Protein AF-A0A077LR20-F1 (afdb_monomer)

Foldseek 3Di:
DDDPVNVVVVVVVVVVVVVVVVPPDPPDQQADQAAPPPRDGADPVCCVVDPNHNHHPVVVVVCVVVPVPPPD

Mean predicted aligned error: 8.23 Å

Structure (mmCIF, N/CA/C/O backbone):
data_AF-A0A077LR20-F1
#
_entry.id   AF-A0A077LR20-F1
#
loop_
_atom_site.group_PDB
_atom_site.id
_atom_site.type_symbol
_atom_site.label_atom_id
_atom_site.label_alt_id
_atom_site.label_comp_id
_atom_site.label_asym_id
_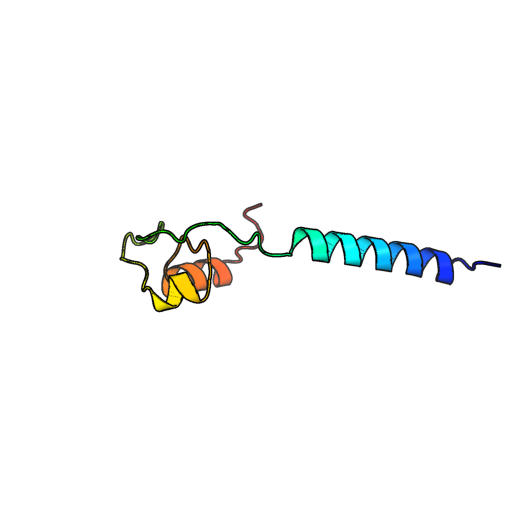atom_site.label_entity_id
_atom_site.label_seq_id
_atom_site.pdbx_PDB_ins_code
_atom_site.Cartn_x
_atom_site.Cartn_y
_atom_site.Cartn_z
_atom_site.occupancy
_atom_site.B_iso_or_equiv
_atom_site.auth_seq_id
_atom_site.auth_comp_id
_atom_site.auth_asym_id
_atom_site.auth_atom_id
_atom_site.pdbx_PDB_model_num
ATOM 1 N N . MET A 1 1 ? 33.811 -1.425 -24.193 1.00 71.75 1 MET A N 1
ATOM 2 C CA . MET A 1 1 ? 32.800 -0.879 -25.124 1.00 71.75 1 MET A CA 1
ATOM 3 C C . MET A 1 1 ? 31.469 -1.382 -24.616 1.00 71.75 1 MET A C 1
ATOM 5 O O . MET A 1 1 ? 31.396 -2.577 -24.382 1.00 71.75 1 MET A O 1
ATOM 9 N N . ALA A 1 2 ? 30.507 -0.500 -24.349 1.00 72.06 2 ALA A N 1
ATOM 10 C CA . ALA A 1 2 ? 29.202 -0.924 -23.852 1.00 72.06 2 ALA A CA 1
ATOM 11 C C . ALA A 1 2 ? 28.377 -1.518 -25.006 1.00 72.06 2 ALA A C 1
ATOM 13 O O . ALA A 1 2 ? 28.203 -0.862 -26.035 1.00 72.06 2 ALA A O 1
ATOM 14 N N . ASP A 1 3 ? 27.924 -2.755 -24.837 1.00 85.88 3 ASP A N 1
ATOM 15 C CA . ASP A 1 3 ? 26.984 -3.458 -25.711 1.00 85.88 3 ASP A CA 1
ATOM 16 C C . ASP A 1 3 ? 25.560 -2.894 -25.506 1.00 85.88 3 ASP A C 1
ATOM 18 O O . ASP A 1 3 ? 25.243 -2.229 -24.515 1.00 85.88 3 ASP A O 1
ATOM 22 N N . ASN A 1 4 ? 24.663 -3.188 -26.441 1.00 89.62 4 ASN A N 1
ATOM 23 C CA . ASN A 1 4 ? 23.221 -3.089 -26.244 1.00 89.62 4 ASN A CA 1
ATOM 24 C C . ASN A 1 4 ? 22.751 -3.760 -24.938 1.00 89.62 4 ASN A C 1
ATOM 26 O O . ASN A 1 4 ? 21.826 -3.251 -24.306 1.00 89.62 4 ASN A O 1
ATOM 30 N N . ALA A 1 5 ? 23.376 -4.867 -24.528 1.00 91.25 5 ALA A N 1
ATOM 31 C CA . ALA A 1 5 ? 23.118 -5.554 -23.266 1.00 91.25 5 ALA A CA 1
ATOM 32 C C . ALA A 1 5 ? 23.453 -4.677 -22.048 1.00 91.25 5 ALA A C 1
ATOM 34 O O . ALA A 1 5 ? 22.607 -4.527 -21.167 1.00 91.25 5 ALA A O 1
ATOM 35 N N . ASP A 1 6 ? 24.626 -4.036 -22.039 1.00 92.69 6 ASP A N 1
ATOM 36 C CA . ASP A 1 6 ? 25.043 -3.142 -20.950 1.00 92.69 6 ASP A CA 1
ATOM 37 C C . ASP A 1 6 ? 24.062 -1.966 -20.823 1.00 92.69 6 ASP A C 1
ATOM 39 O O . A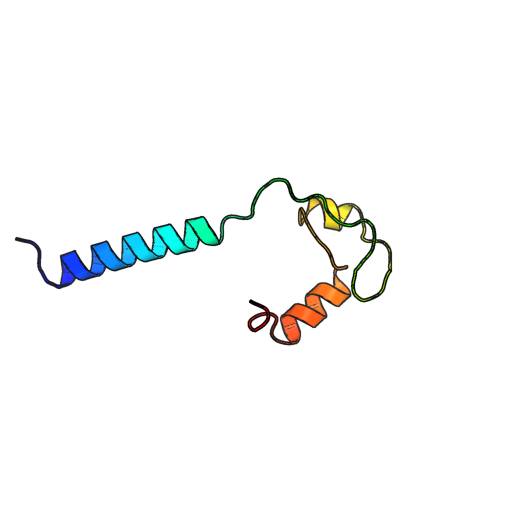SP A 1 6 ? 23.523 -1.690 -19.753 1.00 92.69 6 ASP A O 1
ATOM 43 N N . ARG A 1 7 ? 23.706 -1.352 -21.960 1.00 91.50 7 ARG A N 1
ATOM 44 C CA . ARG A 1 7 ? 22.742 -0.242 -22.005 1.00 91.50 7 ARG A CA 1
ATOM 45 C C . ARG A 1 7 ? 21.330 -0.652 -21.570 1.00 91.50 7 ARG A C 1
ATOM 47 O O . ARG A 1 7 ? 20.600 0.156 -20.991 1.00 91.50 7 ARG A O 1
ATOM 54 N N . ALA A 1 8 ? 20.904 -1.870 -21.898 1.00 94.19 8 ALA A N 1
ATOM 55 C CA . ALA A 1 8 ? 19.608 -2.392 -21.476 1.00 94.19 8 ALA A CA 1
ATOM 56 C C . ALA A 1 8 ? 19.567 -2.612 -19.959 1.00 94.19 8 ALA A C 1
ATOM 58 O O . ALA A 1 8 ? 18.544 -2.316 -19.335 1.00 94.19 8 ALA A O 1
ATOM 59 N N . ASN A 1 9 ? 20.672 -3.083 -19.376 1.00 93.81 9 ASN A N 1
ATOM 60 C CA . ASN A 1 9 ? 20.773 -3.318 -17.943 1.00 93.81 9 ASN A CA 1
ATOM 61 C C . ASN A 1 9 ? 20.725 -2.004 -17.154 1.00 93.81 9 ASN A C 1
ATOM 63 O O . ASN A 1 9 ? 19.874 -1.874 -16.275 1.00 93.81 9 ASN A O 1
ATOM 67 N N . ASP A 1 10 ? 21.493 -0.992 -17.571 1.00 94.38 10 ASP A N 1
ATOM 68 C CA . ASP A 1 10 ? 21.483 0.344 -16.957 1.00 94.38 10 ASP A CA 1
ATOM 69 C C . ASP A 1 10 ? 20.064 0.945 -16.901 1.00 94.38 10 ASP A C 1
ATOM 71 O O . ASP A 1 10 ? 19.632 1.531 -15.903 1.00 94.38 10 ASP A O 1
ATOM 75 N N . LEU A 1 11 ? 19.294 0.783 -17.986 1.00 95.56 11 LEU A N 1
ATOM 76 C CA . LEU A 1 11 ? 17.916 1.271 -18.060 1.00 95.56 11 LEU A CA 1
ATOM 77 C C . LEU A 1 11 ? 16.985 0.513 -17.106 1.00 95.56 11 LEU A C 1
ATOM 79 O O . LEU A 1 11 ? 16.064 1.103 -16.532 1.00 95.56 11 LEU A O 1
ATOM 83 N N . LEU A 1 12 ? 17.190 -0.795 -16.967 1.00 95.75 12 LEU A N 1
ATOM 84 C CA . LEU A 1 12 ? 16.391 -1.647 -16.096 1.00 95.75 12 LEU A CA 1
ATOM 85 C C . LEU A 1 12 ? 16.680 -1.330 -14.628 1.00 95.75 12 LEU A C 1
ATOM 87 O O . LEU A 1 12 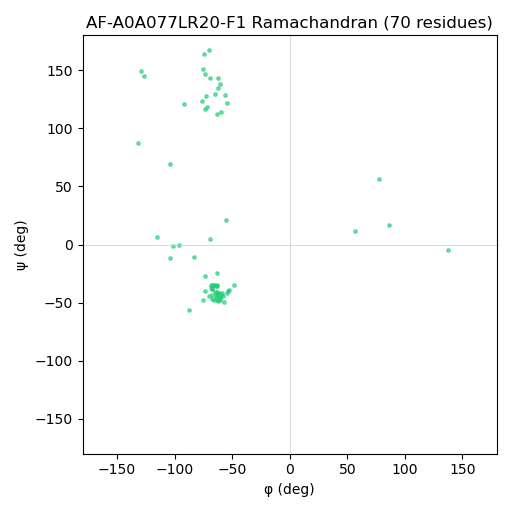? 15.734 -1.141 -13.862 1.00 95.75 12 LEU A O 1
ATOM 91 N N . GLU A 1 13 ? 17.953 -1.179 -14.267 1.00 95.19 13 GLU A N 1
ATOM 92 C CA . GLU A 1 13 ? 18.394 -0.759 -12.936 1.00 95.19 13 GLU A CA 1
ATOM 93 C C . GLU A 1 13 ? 17.785 0.592 -12.565 1.00 95.19 13 GLU A C 1
ATOM 95 O O . GLU A 1 13 ? 17.127 0.713 -11.532 1.00 95.19 13 GLU A O 1
ATOM 100 N N . TRP A 1 14 ? 17.875 1.582 -13.457 1.00 95.25 14 TRP A N 1
ATOM 101 C CA . TRP A 1 14 ? 17.274 2.894 -13.228 1.00 95.25 14 TRP A CA 1
ATOM 102 C C . TRP A 1 14 ? 15.753 2.829 -13.020 1.00 95.25 14 TRP A C 1
ATOM 104 O O . TRP A 1 14 ? 15.220 3.459 -12.100 1.00 95.25 14 TRP A O 1
ATOM 114 N N . ARG A 1 15 ? 15.037 2.042 -13.836 1.00 95.00 15 ARG A N 1
ATOM 115 C CA . ARG A 1 15 ? 13.582 1.852 -13.689 1.00 95.00 15 ARG A CA 1
ATOM 116 C C . ARG A 1 15 ? 13.223 1.153 -12.382 1.00 95.00 15 ARG A C 1
ATOM 118 O O . ARG A 1 15 ? 12.249 1.545 -11.737 1.00 95.00 15 ARG A O 1
ATOM 125 N N . LEU A 1 16 ? 13.995 0.143 -11.989 1.00 94.62 16 LEU A N 1
ATOM 126 C CA . LEU A 1 16 ? 13.809 -0.569 -10.729 1.00 94.62 16 LEU A CA 1
ATOM 127 C C . LEU A 1 16 ? 13.962 0.399 -9.550 1.00 94.62 16 LEU A C 1
ATOM 129 O O . LEU A 1 16 ? 13.094 0.461 -8.679 1.00 94.62 16 LEU A O 1
ATOM 133 N N . ASP A 1 17 ? 15.016 1.213 -9.567 1.00 93.94 17 ASP A N 1
ATOM 134 C CA . ASP A 1 17 ? 15.297 2.219 -8.546 1.00 93.94 17 ASP A CA 1
ATOM 135 C C . ASP A 1 17 ? 14.143 3.219 -8.392 1.00 93.94 17 ASP A C 1
ATOM 137 O O . ASP A 1 17 ? 13.716 3.544 -7.279 1.00 93.94 17 ASP A O 1
ATOM 141 N N . GLN A 1 18 ? 13.596 3.695 -9.513 1.00 92.00 18 GLN A N 1
ATOM 142 C CA . GLN A 1 18 ? 12.443 4.593 -9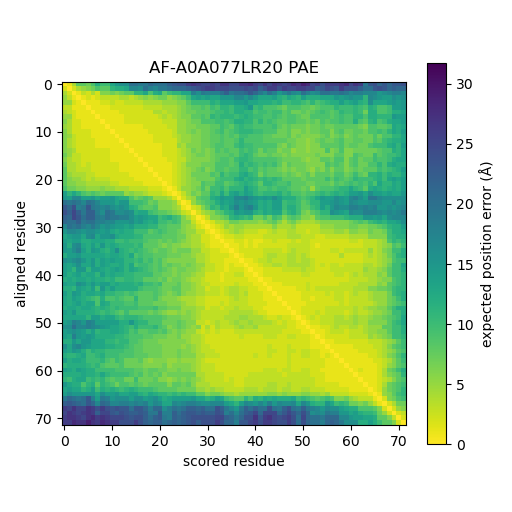.514 1.00 92.00 18 GLN A CA 1
ATOM 143 C C . GLN A 1 18 ? 11.183 3.935 -8.951 1.00 92.00 18 GLN A C 1
ATOM 145 O O . GLN A 1 18 ? 10.506 4.539 -8.115 1.00 92.00 18 GLN A O 1
ATOM 150 N N . ALA A 1 19 ? 10.881 2.702 -9.361 1.00 89.56 19 ALA A N 1
ATOM 151 C CA . ALA A 1 19 ? 9.728 1.966 -8.853 1.00 89.56 19 ALA A CA 1
ATOM 152 C C . ALA A 1 19 ? 9.846 1.734 -7.339 1.00 89.56 19 ALA A C 1
ATOM 154 O O . ALA A 1 19 ? 8.904 1.999 -6.593 1.00 89.56 19 ALA A O 1
ATOM 155 N N . LEU A 1 20 ? 11.022 1.326 -6.856 1.00 90.06 20 LEU A N 1
ATOM 156 C CA . LEU A 1 20 ? 11.280 1.142 -5.428 1.00 90.06 20 LEU A CA 1
ATOM 157 C C . LEU A 1 20 ? 11.113 2.449 -4.647 1.00 90.06 20 LEU A C 1
ATOM 159 O O . LEU A 1 20 ? 10.512 2.449 -3.572 1.00 90.06 20 LEU A O 1
ATOM 163 N N . LYS A 1 21 ? 11.589 3.578 -5.186 1.00 86.94 21 LYS A N 1
ATOM 164 C CA . LYS A 1 21 ? 11.395 4.902 -4.574 1.00 86.94 21 LYS A CA 1
ATOM 165 C C . LYS A 1 21 ? 9.919 5.295 -4.511 1.00 86.94 21 LYS A C 1
ATOM 167 O O . LYS A 1 21 ? 9.488 5.792 -3.475 1.00 86.94 21 LYS A O 1
ATOM 172 N N . ALA A 1 22 ? 9.146 5.036 -5.565 1.00 82.50 22 ALA A N 1
ATOM 173 C CA . ALA A 1 22 ? 7.711 5.322 -5.601 1.00 82.50 22 ALA A CA 1
ATOM 174 C C . ALA A 1 22 ? 6.904 4.430 -4.641 1.00 82.50 22 ALA A C 1
ATOM 176 O O . ALA A 1 22 ? 5.951 4.892 -4.014 1.00 82.50 22 ALA A O 1
ATOM 177 N N . HIS A 1 23 ? 7.300 3.162 -4.497 1.00 76.94 23 HIS A N 1
ATOM 178 C CA . HIS A 1 23 ? 6.630 2.192 -3.631 1.00 76.94 23 HIS A CA 1
ATOM 179 C C . HIS A 1 23 ? 7.054 2.257 -2.162 1.00 76.94 23 HIS A C 1
ATOM 181 O O . HIS A 1 23 ? 6.398 1.639 -1.321 1.00 76.94 23 HIS A O 1
ATOM 187 N N . ARG A 1 24 ? 8.113 3.000 -1.813 1.00 74.81 24 ARG A N 1
ATOM 188 C CA . ARG A 1 24 ? 8.463 3.237 -0.408 1.00 74.81 24 ARG A CA 1
ATOM 189 C C . ARG A 1 24 ? 7.304 3.944 0.292 1.00 74.81 24 ARG A C 1
ATOM 191 O O . ARG A 1 24 ? 6.975 5.095 0.006 1.00 74.81 24 ARG A O 1
ATOM 198 N N . SER A 1 25 ? 6.691 3.240 1.238 1.00 63.81 25 SER A N 1
ATOM 199 C CA . SER A 1 25 ? 5.599 3.737 2.068 1.00 63.81 25 SER A CA 1
ATOM 200 C C . SER A 1 25 ? 6.030 5.036 2.748 1.00 63.81 25 SER A C 1
ATOM 202 O O . SER A 1 25 ? 7.013 5.039 3.484 1.00 63.81 25 SER A O 1
ATOM 204 N N . ARG A 1 26 ? 5.300 6.138 2.531 1.00 64.44 26 ARG A N 1
ATOM 205 C CA . ARG A 1 26 ? 5.570 7.418 3.207 1.00 64.44 26 ARG A CA 1
ATOM 206 C C . ARG A 1 26 ? 5.375 7.246 4.721 1.00 64.44 26 ARG A C 1
ATOM 208 O O . ARG A 1 26 ? 4.234 7.053 5.156 1.00 64.44 26 ARG A O 1
ATOM 215 N N . PRO A 1 27 ? 6.436 7.321 5.544 1.00 55.69 27 PRO A N 1
ATOM 216 C CA . PRO A 1 27 ? 6.285 7.260 6.988 1.00 55.69 27 PRO A CA 1
ATOM 217 C C . PRO A 1 27 ? 5.655 8.578 7.453 1.00 55.69 27 PRO A C 1
ATOM 219 O O . PRO A 1 27 ? 6.216 9.644 7.230 1.00 55.69 27 PRO A O 1
ATOM 222 N N . GLY A 1 28 ? 4.467 8.523 8.059 1.00 62.53 28 GLY A N 1
ATOM 223 C CA . GLY A 1 28 ? 3.852 9.704 8.686 1.00 62.53 28 GLY A CA 1
ATOM 224 C C . GLY A 1 28 ? 2.357 9.895 8.450 1.00 62.53 28 GLY A C 1
ATOM 225 O O . GLY A 1 28 ? 1.771 10.798 9.037 1.00 62.53 28 GLY A O 1
ATOM 226 N N . CYS A 1 29 ? 1.699 9.063 7.639 1.00 68.38 29 CYS A N 1
ATOM 227 C CA . CYS A 1 29 ? 0.242 9.140 7.550 1.00 68.38 29 CYS A CA 1
ATOM 228 C C . CYS A 1 29 ? -0.379 8.550 8.827 1.00 68.38 29 CYS A C 1
ATOM 230 O O . CYS A 1 29 ? -0.194 7.367 9.119 1.00 68.38 29 CYS A O 1
ATOM 232 N N . ALA A 1 30 ? -1.089 9.376 9.599 1.00 77.94 30 ALA A N 1
ATOM 233 C CA . ALA A 1 30 ? -1.865 8.908 10.739 1.00 77.94 30 ALA A CA 1
ATOM 234 C C . ALA A 1 30 ? -2.970 7.954 10.259 1.00 77.94 30 ALA A C 1
ATOM 236 O O . ALA A 1 30 ? -3.657 8.212 9.267 1.00 77.94 30 ALA A O 1
ATOM 237 N N . SER A 1 31 ? -3.127 6.834 10.957 1.00 82.38 31 SER A N 1
ATO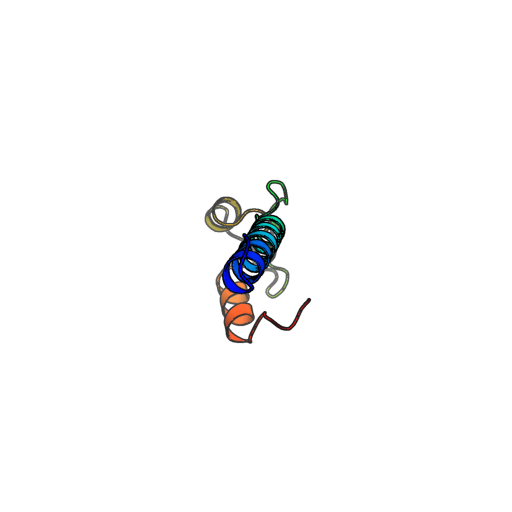M 238 C CA . SER A 1 31 ? -4.203 5.879 10.696 1.00 82.38 31 SER A CA 1
ATOM 239 C C . SER A 1 31 ? -5.553 6.483 11.086 1.00 82.38 31 SER A C 1
ATOM 241 O O . SER A 1 31 ? -5.650 7.209 12.074 1.00 82.38 31 SER A O 1
ATOM 243 N N . GLN A 1 32 ? -6.609 6.191 10.324 1.00 85.31 32 GLN A N 1
ATOM 244 C CA . GLN A 1 32 ? -7.948 6.636 10.702 1.00 85.31 32 GLN A CA 1
ATOM 245 C C . GLN A 1 32 ? -8.482 5.814 11.877 1.00 85.31 32 GLN A C 1
ATOM 247 O O . GLN A 1 32 ? -8.225 4.615 11.985 1.00 85.31 32 GLN A O 1
ATOM 252 N N . GLN A 1 33 ? -9.268 6.461 12.738 1.00 89.12 33 GLN A N 1
ATOM 253 C CA . GLN A 1 33 ? -9.931 5.798 13.864 1.00 89.12 33 GLN A CA 1
ATOM 254 C C . GLN A 1 33 ? -11.116 4.934 13.408 1.00 89.12 33 GLN A C 1
ATOM 256 O O . GLN A 1 33 ? -11.441 3.939 14.051 1.00 89.12 33 GLN A O 1
ATOM 261 N N . TYR A 1 34 ? -11.737 5.279 12.276 1.00 91.31 34 TYR A N 1
ATOM 262 C CA . TYR A 1 34 ? -12.907 4.597 11.728 1.00 91.31 34 TYR A CA 1
ATOM 263 C C . TYR A 1 34 ? -12.671 4.180 10.277 1.00 91.31 34 TYR A C 1
ATOM 265 O O . TYR A 1 34 ? -12.011 4.870 9.506 1.00 91.31 34 TYR A O 1
ATOM 273 N N . CYS A 1 35 ? -13.226 3.032 9.897 1.00 92.62 35 CYS A N 1
ATOM 274 C CA . CYS A 1 35 ? -13.143 2.509 8.542 1.00 92.62 35 CYS A CA 1
ATOM 275 C C . CYS A 1 35 ? -14.023 3.317 7.583 1.00 92.62 35 CYS A C 1
ATOM 277 O O . CYS A 1 35 ? -15.231 3.394 7.785 1.00 92.62 35 CYS A O 1
ATOM 279 N N . CYS A 1 36 ? -13.470 3.794 6.467 1.00 90.00 36 CYS A N 1
ATOM 280 C CA . CYS A 1 36 ? -14.231 4.571 5.481 1.00 90.00 36 CYS A CA 1
ATOM 281 C C . CYS A 1 36 ? -15.378 3.793 4.801 1.00 90.00 36 CYS A C 1
ATOM 283 O O . CYS A 1 36 ? -16.338 4.400 4.346 1.00 90.00 36 CYS A O 1
ATOM 285 N N . THR A 1 37 ? -15.305 2.458 4.745 1.00 90.88 37 THR A N 1
ATOM 286 C CA . THR A 1 37 ? -16.341 1.615 4.119 1.00 90.88 37 THR A CA 1
ATOM 287 C C . THR A 1 37 ? -17.462 1.225 5.084 1.00 90.88 37 THR A C 1
ATOM 289 O O . THR A 1 37 ? -18.628 1.482 4.815 1.00 90.88 37 THR A O 1
ATOM 292 N N . CYS A 1 38 ? -17.133 0.591 6.215 1.00 93.31 38 CYS A N 1
ATOM 293 C CA . CYS A 1 38 ? -18.140 0.071 7.147 1.00 93.31 38 CYS A CA 1
ATOM 294 C C . CYS A 1 38 ? -18.365 0.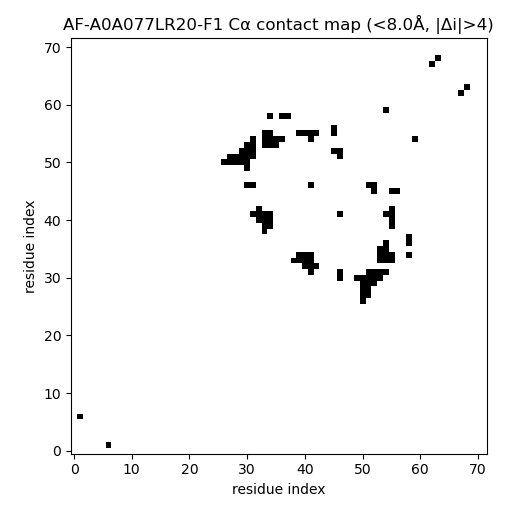944 8.389 1.00 93.31 38 CYS A C 1
ATOM 296 O O . CYS A 1 38 ? -19.178 0.576 9.231 1.00 93.31 38 CYS A O 1
ATOM 298 N N . ARG A 1 39 ? -17.637 2.062 8.537 1.00 92.50 39 ARG A N 1
ATOM 299 C CA . ARG A 1 39 ? -17.692 2.994 9.684 1.00 92.50 39 ARG A CA 1
ATOM 300 C C . ARG A 1 39 ? -17.426 2.367 11.059 1.00 92.50 39 ARG A C 1
ATOM 302 O O . ARG A 1 39 ? -17.605 3.019 12.079 1.00 92.50 39 ARG A O 1
ATOM 309 N N 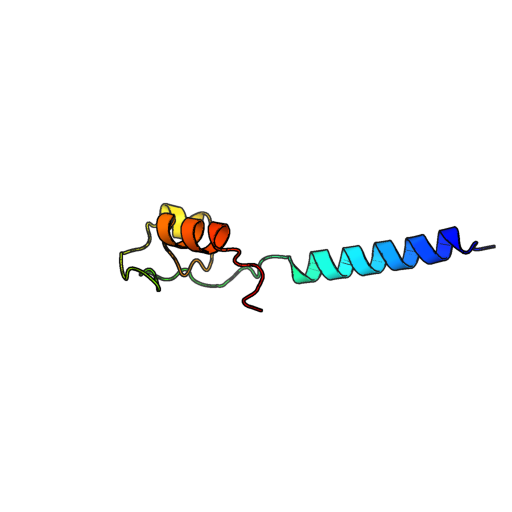. LYS A 1 40 ? -16.940 1.124 11.102 1.00 92.56 40 LYS A N 1
ATOM 310 C CA . LYS A 1 40 ? -16.496 0.462 12.335 1.00 92.56 40 LYS A CA 1
ATOM 311 C C . LYS A 1 40 ? -15.141 1.006 12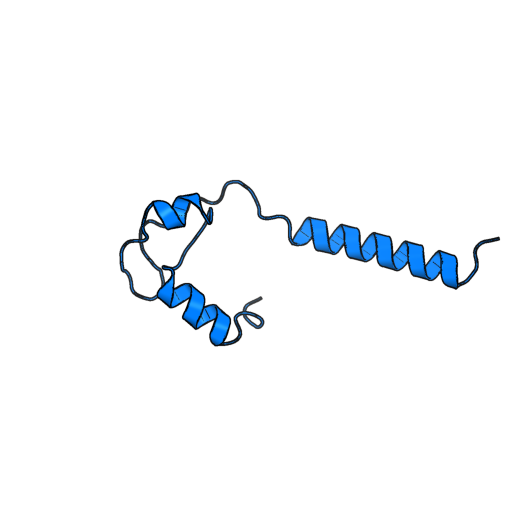.779 1.00 92.56 40 LYS A C 1
ATOM 313 O O . LYS A 1 40 ? -14.329 1.403 11.939 1.00 92.56 40 LYS A O 1
ATOM 318 N N . TRP A 1 41 ? -14.895 0.977 14.084 1.00 91.06 41 TRP A N 1
ATOM 319 C CA . TRP A 1 41 ? -13.608 1.356 14.659 1.00 91.06 41 TRP A CA 1
ATOM 320 C C . TRP A 1 41 ? -12.474 0.465 14.128 1.00 91.06 41 TRP A C 1
ATOM 322 O O . TRP A 1 41 ? -12.643 -0.747 13.962 1.00 91.06 41 TRP A O 1
ATOM 332 N N . ILE A 1 42 ? -11.327 1.072 13.821 1.00 91.75 42 ILE A N 1
ATOM 333 C CA . ILE A 1 42 ? -10.137 0.360 13.352 1.00 91.75 42 ILE A CA 1
ATOM 334 C C . ILE A 1 42 ? -9.271 -0.001 14.564 1.00 91.75 42 ILE A C 1
ATOM 336 O O . ILE A 1 42 ? -8.794 0.907 15.248 1.00 91.75 42 ILE A O 1
ATOM 340 N N . PRO A 1 43 ? -8.991 -1.296 14.802 1.00 90.00 43 PRO A N 1
ATOM 341 C CA . PRO A 1 43 ? -8.230 -1.717 15.967 1.00 90.00 43 PRO A CA 1
ATOM 342 C C . PRO A 1 43 ? -6.810 -1.162 15.987 1.00 90.00 43 PRO A C 1
ATOM 344 O O . PRO A 1 43 ? -6.146 -1.114 14.952 1.00 90.00 43 PRO A O 1
ATOM 347 N N . MET A 1 44 ? -6.316 -0.811 17.177 1.00 88.38 44 MET A N 1
ATOM 348 C CA . MET A 1 44 ? -4.959 -0.275 17.369 1.00 88.38 44 MET A CA 1
ATOM 349 C C . MET A 1 44 ? -3.879 -1.180 16.769 1.00 88.38 44 MET A C 1
ATOM 351 O O . MET A 1 44 ? -2.975 -0.687 16.101 1.00 88.38 44 MET A O 1
ATOM 355 N N . ALA A 1 45 ? -4.024 -2.504 16.901 1.00 89.88 45 ALA A N 1
ATOM 356 C CA . ALA A 1 45 ? -3.126 -3.475 16.272 1.00 89.88 45 ALA A CA 1
ATOM 357 C C . ALA A 1 45 ? -2.979 -3.236 14.757 1.00 89.88 45 ALA A C 1
ATOM 359 O O . ALA A 1 45 ? -1.880 -3.300 14.211 1.00 89.88 45 ALA A O 1
ATOM 360 N N . ARG A 1 46 ? -4.076 -2.876 14.078 1.00 89.56 46 ARG A N 1
ATOM 361 C CA . ARG A 1 46 ? -4.068 -2.549 12.651 1.00 89.56 46 ARG A CA 1
ATOM 362 C C . ARG A 1 46 ? -3.434 -1.189 12.371 1.00 89.56 46 ARG A C 1
ATOM 364 O O . ARG A 1 46 ? -2.701 -1.069 11.394 1.00 89.56 46 ARG A O 1
ATOM 371 N N . GLN A 1 47 ? -3.696 -0.193 13.214 1.00 86.88 47 GLN A N 1
ATOM 372 C CA . GLN A 1 47 ? -3.119 1.145 13.066 1.00 86.88 47 GLN A CA 1
ATOM 373 C C . GLN A 1 47 ? -1.589 1.134 13.207 1.00 86.88 47 GLN A C 1
ATOM 375 O O . GLN A 1 47 ? -0.917 1.885 12.502 1.00 86.88 47 GLN A O 1
ATOM 380 N N . ILE A 1 48 ? -1.060 0.268 14.079 1.00 86.06 48 ILE A N 1
ATOM 381 C CA . ILE A 1 48 ? 0.379 0.063 14.292 1.00 86.06 48 ILE A CA 1
ATOM 382 C C . ILE A 1 48 ? 0.991 -0.736 13.135 1.00 86.06 48 ILE A C 1
ATOM 384 O O . ILE A 1 48 ? 2.012 -0.324 12.587 1.00 86.06 48 ILE A O 1
ATOM 388 N N . ALA A 1 49 ? 0.358 -1.846 12.735 1.00 87.12 49 ALA A N 1
ATOM 389 C CA . ALA A 1 49 ? 0.864 -2.716 11.670 1.00 87.12 49 ALA A CA 1
ATOM 390 C C . ALA A 1 49 ? 0.866 -2.043 10.286 1.00 87.12 49 ALA A C 1
ATOM 392 O O . ALA A 1 49 ? 1.759 -2.285 9.480 1.00 87.12 49 ALA A O 1
ATOM 393 N N . ALA A 1 50 ? -0.124 -1.192 10.001 1.00 85.12 50 ALA A N 1
ATOM 394 C CA . ALA A 1 50 ? -0.259 -0.485 8.733 1.00 85.12 50 ALA A CA 1
ATOM 395 C C . ALA A 1 50 ? -0.527 1.005 8.981 1.00 85.12 50 ALA A C 1
ATOM 397 O O . ALA A 1 50 ? -1.679 1.446 9.023 1.00 85.12 50 ALA A O 1
ATOM 398 N N . LYS A 1 51 ? 0.550 1.784 9.129 1.00 82.44 51 LYS A N 1
ATOM 399 C CA . LYS A 1 51 ? 0.472 3.243 9.293 1.00 82.44 51 LYS A CA 1
ATOM 400 C C . LYS A 1 51 ? -0.283 3.870 8.115 1.00 82.44 51 LYS A C 1
ATOM 402 O O . LYS A 1 51 ? 0.036 3.602 6.958 1.00 82.44 51 LYS A O 1
ATOM 407 N N . GLY A 1 52 ? -1.287 4.693 8.409 1.00 85.50 52 GLY A N 1
ATOM 408 C CA . GLY A 1 52 ? -2.123 5.349 7.401 1.00 85.50 52 GLY A CA 1
ATOM 409 C C . GLY A 1 52 ? -3.303 4.502 6.923 1.00 85.50 52 GLY A C 1
ATOM 410 O O . GLY A 1 52 ? -3.887 4.791 5.876 1.00 85.50 52 GLY A O 1
ATOM 411 N N . CYS A 1 53 ? -3.678 3.446 7.654 1.00 87.88 53 CYS A N 1
ATOM 412 C CA . CYS A 1 53 ? -4.821 2.628 7.266 1.00 87.88 53 CYS A CA 1
ATOM 413 C C . CYS A 1 53 ? -6.135 3.430 7.327 1.00 87.88 53 CYS A C 1
ATOM 415 O O . CYS A 1 53 ? -6.461 4.050 8.339 1.00 87.88 53 CYS A O 1
ATOM 417 N N . LYS A 1 54 ? -6.915 3.378 6.240 1.00 89.19 54 LYS A N 1
ATOM 418 C CA . LYS A 1 54 ? -8.245 4.015 6.121 1.00 89.19 54 LYS A CA 1
ATOM 419 C C . LYS A 1 54 ? -9.405 3.017 6.236 1.00 89.19 54 LYS A C 1
ATOM 421 O O . LYS A 1 54 ? -10.567 3.404 6.317 1.00 89.19 54 LYS A O 1
ATOM 426 N N . ARG A 1 55 ? -9.103 1.715 6.192 1.00 91.69 55 ARG A N 1
ATOM 427 C CA . ARG A 1 55 ? -10.076 0.614 6.179 1.00 91.69 55 ARG A CA 1
ATOM 428 C C . ARG A 1 55 ? -9.736 -0.419 7.246 1.00 91.69 55 ARG A C 1
ATOM 430 O O . ARG A 1 55 ? -8.564 -0.637 7.553 1.00 91.69 55 ARG A O 1
ATOM 437 N N . CYS A 1 56 ? -10.760 -1.084 7.777 1.00 92.19 56 CYS A N 1
ATOM 438 C CA . CYS A 1 56 ? -10.578 -2.251 8.637 1.00 92.19 56 CYS A CA 1
ATOM 439 C C . CYS A 1 56 ? -10.072 -3.457 7.826 1.00 92.19 56 CYS A C 1
ATOM 441 O O . CYS A 1 56 ? -10.124 -3.458 6.595 1.00 92.19 56 CYS A O 1
ATOM 443 N N . MET A 1 57 ? -9.616 -4.509 8.510 1.00 90.44 57 MET A N 1
ATOM 444 C CA . MET A 1 57 ? -9.019 -5.682 7.860 1.00 90.44 57 MET A CA 1
ATOM 445 C C . MET A 1 57 ? -9.951 -6.382 6.873 1.00 90.44 57 MET A C 1
ATOM 447 O O . MET A 1 57 ? -9.529 -6.704 5.766 1.00 90.44 57 MET A O 1
ATOM 451 N N . HIS A 1 58 ? -11.225 -6.536 7.230 1.00 92.00 58 HIS A N 1
ATOM 452 C CA . HIS A 1 58 ? -12.216 -7.163 6.357 1.00 92.00 58 HIS A CA 1
ATOM 453 C C . HIS A 1 58 ? -12.481 -6.339 5.093 1.00 92.00 58 HIS A C 1
ATOM 455 O O . HIS A 1 58 ? -12.446 -6.879 3.989 1.00 92.00 58 HIS A O 1
ATOM 461 N N . CYS A 1 59 ? -12.707 -5.027 5.240 1.00 92.38 59 CYS A N 1
ATOM 462 C CA . CYS A 1 59 ? -12.961 -4.139 4.105 1.00 92.38 59 CYS A CA 1
ATOM 463 C C . CYS A 1 59 ? -11.720 -3.959 3.228 1.00 92.38 59 CYS A C 1
ATOM 465 O O . CYS A 1 59 ? -11.855 -3.874 2.012 1.00 92.38 59 CYS A O 1
ATOM 467 N N . GLN A 1 60 ? -10.522 -3.938 3.822 1.00 91.12 60 GLN A N 1
ATOM 468 C CA . GLN A 1 60 ? -9.279 -3.931 3.057 1.00 91.12 60 GLN A CA 1
ATOM 469 C C . GLN A 1 60 ? -9.146 -5.212 2.226 1.00 91.12 60 GLN A C 1
ATOM 471 O O . GLN A 1 60 ? -8.931 -5.120 1.024 1.00 91.12 60 GLN A O 1
ATOM 476 N N . GLY A 1 61 ? -9.352 -6.389 2.827 1.00 91.88 61 GLY A N 1
ATOM 477 C CA . GLY A 1 61 ? -9.260 -7.651 2.092 1.00 91.88 61 GLY A CA 1
ATOM 478 C C . GLY A 1 61 ? -10.310 -7.769 0.983 1.00 91.88 61 GLY A C 1
ATOM 479 O O . GLY A 1 61 ? -10.026 -8.302 -0.084 1.00 91.88 61 GLY A O 1
ATOM 480 N N . ALA A 1 62 ? -11.520 -7.242 1.198 1.00 91.75 62 ALA A N 1
ATOM 481 C CA . ALA A 1 62 ? -12.536 -7.163 0.148 1.00 91.75 62 ALA A CA 1
ATOM 482 C C . ALA A 1 62 ? -12.104 -6.241 -1.004 1.00 91.75 62 ALA A C 1
ATOM 484 O O . ALA A 1 62 ? -12.254 -6.614 -2.163 1.00 91.75 62 ALA A O 1
ATOM 485 N N . PHE A 1 63 ? -11.525 -5.079 -0.690 1.00 88.62 63 PHE A N 1
ATOM 486 C CA . PHE A 1 63 ? -11.005 -4.137 -1.683 1.00 88.62 63 PHE A CA 1
ATOM 487 C C . PHE A 1 63 ? -9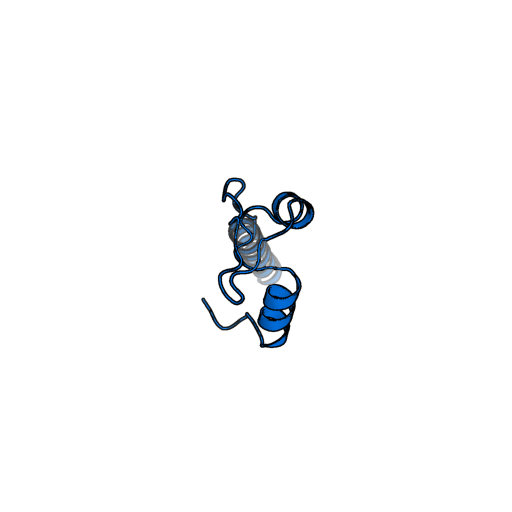.856 -4.735 -2.511 1.00 88.62 63 PHE A C 1
ATOM 489 O O . PHE A 1 63 ? -9.813 -4.572 -3.726 1.00 88.62 63 PHE A O 1
ATOM 496 N N . GLU A 1 64 ? -8.947 -5.473 -1.875 1.00 90.44 64 GLU A N 1
ATOM 497 C CA . GLU A 1 64 ? -7.829 -6.140 -2.554 1.00 90.44 64 GLU A CA 1
ATOM 498 C C . GLU A 1 64 ? -8.313 -7.265 -3.476 1.00 90.44 64 GLU A C 1
ATOM 500 O O . GLU A 1 64 ? -7.877 -7.343 -4.625 1.00 90.44 64 GLU A O 1
ATOM 505 N N . ARG A 1 65 ? -9.272 -8.082 -3.017 1.00 88.81 65 ARG A N 1
ATOM 506 C CA . ARG A 1 65 ? -9.897 -9.138 -3.834 1.00 88.81 65 ARG A CA 1
ATOM 507 C C . ARG A 1 65 ? -10.705 -8.592 -5.005 1.00 88.81 65 ARG A C 1
ATOM 509 O O . ARG A 1 65 ? -10.690 -9.197 -6.068 1.00 88.81 65 ARG A O 1
ATOM 516 N N . ALA A 1 66 ? -11.359 -7.444 -4.832 1.00 85.06 66 ALA A N 1
ATOM 517 C CA . ALA A 1 66 ? -12.063 -6.744 -5.906 1.00 85.06 66 ALA A CA 1
ATOM 518 C C . ALA A 1 66 ? -11.110 -6.137 -6.956 1.00 85.06 66 ALA A C 1
ATOM 520 O O . ALA A 1 66 ? -11.557 -5.450 -7.868 1.00 85.06 66 ALA A O 1
ATOM 521 N N . GLY A 1 67 ? -9.800 -6.380 -6.838 1.00 74.75 67 GLY A N 1
ATOM 522 C CA . GLY A 1 67 ? -8.813 -5.888 -7.779 1.00 74.75 67 GLY A CA 1
ATOM 523 C C . GLY A 1 67 ? -8.519 -4.420 -7.539 1.00 74.75 67 GLY A C 1
ATOM 524 O O . GLY A 1 67 ? -8.622 -3.630 -8.470 1.00 74.75 67 GLY A O 1
ATOM 525 N N . GLY A 1 68 ? -8.100 -4.058 -6.319 1.00 62.09 68 GLY A N 1
ATOM 526 C CA . GLY A 1 68 ? -7.663 -2.708 -5.914 1.00 62.09 68 GLY A CA 1
ATOM 527 C C . GLY A 1 68 ? -6.519 -2.072 -6.735 1.00 62.09 68 GLY A C 1
ATOM 528 O O . GLY A 1 68 ? -5.847 -1.174 -6.244 1.00 62.09 68 GLY A O 1
ATOM 529 N N . ARG A 1 69 ? -6.291 -2.542 -7.965 1.00 57.00 69 ARG A N 1
ATOM 530 C CA . ARG A 1 69 ? -5.313 -2.143 -8.976 1.00 57.00 69 ARG A CA 1
ATOM 531 C C . ARG A 1 69 ? -5.849 -1.156 -10.031 1.00 57.00 69 ARG A C 1
ATOM 533 O O . ARG A 1 69 ? -5.067 -0.759 -10.882 1.00 57.00 69 ARG A O 1
ATOM 540 N N . HIS A 1 70 ? -7.117 -0.726 -9.985 1.00 48.25 70 HIS A N 1
ATOM 541 C CA . HIS A 1 70 ? -7.654 0.277 -10.936 1.00 48.25 70 HIS A CA 1
ATOM 542 C C . HIS A 1 70 ? -8.075 1.618 -10.312 1.00 48.25 70 HIS A C 1
ATOM 544 O O . HIS A 1 70 ? -8.625 2.461 -11.008 1.00 48.25 70 HIS A O 1
ATOM 550 N N . ALA A 1 71 ? -7.810 1.840 -9.024 1.00 45.97 71 ALA A N 1
ATOM 551 C CA . ALA A 1 71 ? -7.992 3.148 -8.391 1.00 45.97 71 ALA A CA 1
ATOM 552 C C . ALA A 1 71 ? -6.622 3.816 -8.207 1.00 45.97 71 ALA A C 1
ATOM 554 O O . ALA A 1 71 ? -6.102 3.879 -7.090 1.00 45.97 71 ALA A O 1
ATOM 555 N N . GLY A 1 72 ? -6.020 4.200 -9.333 1.00 42.91 72 GLY A N 1
ATOM 556 C CA . GLY A 1 72 ? -4.998 5.245 -9.391 1.00 42.91 72 GLY A CA 1
ATOM 557 C C . GLY A 1 72 ? -5.674 6.595 -9.553 1.00 42.91 72 GLY A C 1
ATOM 558 O O . GLY A 1 72 ? -6.675 6.634 -10.302 1.00 42.91 72 GLY A O 1
#

Sequence (72 aa):
MADNADRANDLLEWRLDQALKAHRSRPGCASQQYCCTCRKWIPMARQIAAKGCKRCMHCQGAFERAGGRHAG

Secondary structure (DSSP, 8-state):
---HHHHHHHHHHHHHHHHHHHHS--TTPPPPSB-TTT-PBPPHHHHHHSTT--S-HHHHHHHHHTTTTS--

Nearest PDB structures (foldseek):
  6pss-assembly1_N  TM=7.627E-01  e=5.094E-03  Escherichia coli
  2kgo-assembly1_A  TM=4.892E-01  e=3.469E-03  Escherichia coli K-12
  4ijj-assembly3_C  TM=5.557E-01  e=3.241E+00  Pseudomonas aeruginosa UCBPP-PA14

pLDDT: mean 84.39, std 12.54, range [42.91, 95.75]

Radius of gyration: 18.6 Å; Cα contacts (8 Å, |Δi|>4): 57; chains: 1; bounding box: 51×19×44 Å

Solvent-accessible surface area (backbone atoms only — not comparable to full-atom values): 4357 Å² total; per-residue (Å²): 132,86,48,75,66,54,57,51,48,55,53,49,53,53,51,50,53,51,50,53,61,71,65,53,76,75,88,80,47,73,42,44,64,43,11,78,84,81,64,44,73,38,55,65,71,52,39,68,76,38,68,40,35,51,52,33,73,69,60,44,51,52,43,53,72,72,52,65,82,75,80,124